Protein AF-A0A817M6Z5-F1 (afdb_monomer_lite)

Radius of gyration: 28.14 Å; chains: 1; bounding box: 50×40×70 Å

Foldseek 3Di:
DDDPDDDPVLLVQLVVVVVVVDDLVVSQVVCVVVVRHDDSVVSVVSVVVVVVVVCCVVVVDPDPPPPVVPLQADPVLLVQLVVLLPDPDRDALVVSCVVSVHDSVSSVVSVVVVLVVVCVVPVDHDDSVVVNVVPPDDPPPPPPVVVPD

Sequence (149 aa):
MPRNKISDNIEGIAKYLLTKTYSYYVIQQELARMNLNVSKSTISRIANKVGKQQQVFLFNSEKSKLHHRRHIATPSAVRRITSYINQENPPTVSLMAARCHISVGTTFRTIRDIIHARCRQKGQYIDFIQLLLKRDDLELGVCTEYYQM

Structure (mmCIF, N/CA/C/O backbone):
data_AF-A0A817M6Z5-F1
#
_entry.id   AF-A0A817M6Z5-F1
#
loop_
_atom_site.group_PDB
_atom_site.id
_atom_site.type_symbol
_atom_site.label_atom_id
_atom_site.label_alt_id
_atom_site.label_comp_id
_atom_site.label_asym_id
_atom_site.label_entity_id
_atom_site.label_seq_id
_atom_site.pdbx_PDB_ins_code
_atom_site.Cartn_x
_atom_site.Cartn_y
_atom_site.Cartn_z
_atom_site.occupancy
_atom_site.B_iso_or_equiv
_atom_site.auth_seq_id
_atom_site.auth_comp_id
_atom_site.auth_asym_id
_atom_site.auth_atom_id
_atom_site.pdbx_PDB_model_num
ATOM 1 N N . MET A 1 1 ? 19.500 -1.277 -3.084 1.00 41.34 1 MET A N 1
ATOM 2 C CA . MET A 1 1 ? 20.517 -0.887 -4.084 1.00 41.34 1 MET A CA 1
ATOM 3 C C . MET A 1 1 ? 20.104 0.425 -4.735 1.00 41.34 1 MET A C 1
ATOM 5 O O . MET A 1 1 ? 18.967 0.497 -5.204 1.00 41.34 1 MET A O 1
ATOM 9 N N . PRO A 1 2 ? 20.949 1.469 -4.701 1.00 45.84 2 PRO A N 1
ATOM 10 C CA . PRO A 1 2 ? 20.646 2.742 -5.347 1.00 45.84 2 PRO A CA 1
ATOM 11 C C . PRO A 1 2 ? 20.523 2.535 -6.863 1.00 45.84 2 PRO A C 1
ATOM 13 O O . PRO A 1 2 ? 21.275 1.774 -7.467 1.00 45.84 2 PRO A O 1
ATOM 16 N N . ARG A 1 3 ? 19.505 3.149 -7.472 1.00 59.38 3 ARG A N 1
ATOM 17 C CA . ARG A 1 3 ? 19.235 3.024 -8.910 1.00 59.38 3 ARG A CA 1
ATOM 18 C C . ARG A 1 3 ? 20.144 3.990 -9.662 1.00 59.38 3 ARG A C 1
ATOM 20 O O . ARG A 1 3 ? 20.022 5.194 -9.461 1.00 59.38 3 ARG A O 1
ATOM 27 N N . ASN A 1 4 ? 20.991 3.479 -10.553 1.00 64.44 4 ASN A N 1
ATOM 28 C CA . ASN A 1 4 ? 21.783 4.328 -11.443 1.00 64.44 4 ASN A CA 1
ATOM 29 C C . ASN A 1 4 ? 20.847 5.195 -12.294 1.00 64.44 4 ASN A C 1
ATOM 31 O O . ASN A 1 4 ? 19.957 4.679 -12.981 1.00 64.44 4 ASN A O 1
ATOM 35 N N . LYS A 1 5 ? 21.031 6.515 -12.198 1.00 73.56 5 LYS A N 1
ATOM 36 C CA . LYS A 1 5 ? 20.281 7.510 -12.964 1.00 73.56 5 LYS A CA 1
ATOM 37 C C . LYS A 1 5 ? 20.617 7.327 -14.448 1.00 73.56 5 LYS A C 1
ATOM 39 O O . LYS A 1 5 ? 21.786 7.277 -14.817 1.00 73.56 5 LYS A O 1
ATOM 44 N N . ILE A 1 6 ? 19.592 7.174 -15.283 1.00 77.50 6 ILE A N 1
ATOM 45 C CA . ILE A 1 6 ? 19.757 7.160 -16.742 1.00 77.50 6 ILE A CA 1
ATOM 46 C C . ILE A 1 6 ? 20.072 8.598 -17.169 1.00 77.50 6 ILE A C 1
ATOM 48 O O . ILE A 1 6 ? 19.453 9.524 -16.650 1.00 77.50 6 ILE A O 1
ATOM 52 N N . SER A 1 7 ? 21.037 8.778 -18.073 1.00 83.56 7 SER A N 1
ATOM 53 C CA . SER A 1 7 ? 21.356 10.097 -18.631 1.00 83.56 7 SER A CA 1
ATOM 54 C C . SER A 1 7 ? 20.146 10.682 -19.363 1.00 83.56 7 SER A C 1
ATOM 56 O O . SER A 1 7 ? 19.492 9.980 -20.140 1.00 83.56 7 SER A O 1
ATOM 58 N N . ASP A 1 8 ? 19.873 11.968 -19.142 1.00 84.06 8 ASP A N 1
ATOM 59 C CA . ASP A 1 8 ? 18.706 12.659 -19.700 1.00 84.06 8 ASP A CA 1
ATOM 60 C C . ASP A 1 8 ? 18.730 12.655 -21.244 1.00 84.06 8 ASP A C 1
ATOM 62 O O . ASP A 1 8 ? 17.686 12.493 -21.878 1.00 84.06 8 ASP A O 1
ATOM 66 N N . ASN A 1 9 ? 19.925 12.686 -21.851 1.00 86.00 9 ASN A N 1
ATOM 67 C CA . ASN A 1 9 ? 20.111 12.588 -23.306 1.00 86.00 9 ASN A CA 1
ATOM 68 C C . ASN A 1 9 ? 19.668 11.225 -23.864 1.00 86.00 9 ASN A C 1
ATOM 70 O O . ASN A 1 9 ? 18.941 11.157 -24.855 1.00 86.00 9 ASN A O 1
ATOM 74 N N . ILE A 1 10 ? 20.064 10.132 -23.202 1.00 86.12 10 ILE A N 1
ATOM 75 C CA . ILE A 1 10 ? 19.676 8.765 -23.587 1.00 86.12 10 ILE A CA 1
ATOM 76 C C . ILE A 1 10 ? 18.163 8.600 -23.456 1.00 86.12 10 ILE A C 1
ATOM 78 O O . ILE A 1 10 ? 17.515 8.017 -24.326 1.00 86.12 10 ILE A O 1
ATOM 82 N N . GLU A 1 11 ? 17.594 9.114 -22.364 1.00 87.81 11 GLU A N 1
ATOM 83 C CA . GLU A 1 11 ? 16.160 9.047 -22.122 1.00 87.81 11 GLU A CA 1
ATOM 84 C C . GLU A 1 11 ? 15.373 9.828 -23.186 1.00 87.81 11 GLU A C 1
ATOM 86 O O . GLU A 1 11 ? 14.377 9.310 -23.687 1.00 87.81 11 GLU A O 1
ATOM 91 N N . GLY A 1 12 ? 15.823 11.026 -23.571 1.00 86.12 12 GLY A N 1
ATOM 92 C CA . GLY A 1 12 ? 15.181 11.848 -24.600 1.00 86.12 12 GLY A CA 1
ATOM 93 C C . GLY A 1 12 ? 15.150 11.178 -25.976 1.00 86.12 12 GLY A C 1
ATOM 94 O O . GLY A 1 12 ? 14.081 11.047 -26.577 1.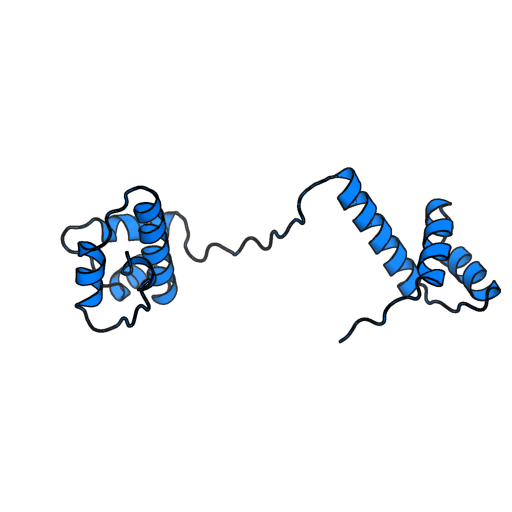00 86.12 12 GLY A O 1
ATOM 95 N N . ILE A 1 13 ? 16.298 10.683 -26.445 1.00 88.19 13 ILE A N 1
ATOM 96 C CA . ILE A 1 13 ? 16.411 10.030 -27.760 1.00 88.19 13 ILE A CA 1
ATOM 97 C C . ILE A 1 13 ? 15.606 8.726 -27.784 1.00 88.19 13 ILE A C 1
ATOM 99 O O . ILE A 1 13 ? 14.819 8.493 -28.701 1.00 88.19 13 ILE A O 1
ATOM 103 N N . ALA A 1 14 ? 15.730 7.894 -26.744 1.00 88.31 14 ALA A N 1
ATOM 104 C CA . ALA A 1 14 ? 14.973 6.650 -26.655 1.00 88.31 14 ALA A CA 1
ATOM 105 C C . ALA A 1 14 ? 13.458 6.905 -26.624 1.00 88.31 14 ALA A C 1
ATOM 107 O O . ALA A 1 14 ? 12.711 6.194 -27.290 1.00 88.31 14 ALA A O 1
ATOM 108 N N . LYS A 1 15 ? 12.990 7.935 -25.904 1.00 89.19 15 LYS A N 1
ATOM 109 C CA . LYS A 1 15 ? 11.574 8.337 -25.902 1.00 89.19 15 LYS A CA 1
ATOM 110 C C . LYS A 1 15 ? 11.081 8.716 -27.292 1.00 89.19 15 LYS A C 1
ATOM 112 O O . LYS A 1 15 ? 10.022 8.246 -27.694 1.00 89.19 15 LYS A O 1
ATOM 117 N N . TYR A 1 16 ? 11.848 9.525 -28.017 1.00 89.50 16 TYR A N 1
ATOM 118 C CA . TYR A 1 16 ? 11.502 9.945 -29.373 1.00 89.50 16 TYR A CA 1
ATOM 119 C C . TYR A 1 16 ? 11.416 8.767 -30.354 1.00 89.50 16 TYR A C 1
ATOM 121 O O . TYR A 1 16 ? 10.534 8.713 -31.206 1.00 89.50 16 TYR A O 1
ATOM 129 N N . LEU A 1 17 ? 12.313 7.789 -30.236 1.00 89.50 17 LEU A N 1
ATOM 130 C CA . LEU A 1 17 ? 12.263 6.607 -31.094 1.00 89.50 17 LEU A CA 1
ATOM 131 C C . LEU A 1 17 ? 11.116 5.657 -30.704 1.00 89.50 17 LEU A C 1
ATOM 133 O O . LEU A 1 17 ? 10.501 5.048 -31.577 1.00 89.50 17 LEU A O 1
ATOM 137 N N . LEU A 1 18 ? 10.778 5.572 -29.415 1.00 86.94 18 LEU A N 1
ATOM 138 C CA . LEU A 1 18 ? 9.627 4.800 -28.936 1.00 86.94 18 LEU A CA 1
ATOM 139 C C . LEU A 1 18 ? 8.290 5.379 -29.421 1.00 86.94 18 LEU A C 1
ATOM 141 O O . LEU A 1 18 ? 7.392 4.608 -29.750 1.00 86.94 18 LEU A O 1
ATOM 145 N N . THR A 1 19 ? 8.142 6.708 -29.507 1.00 83.31 19 THR A N 1
ATOM 146 C CA . THR A 1 19 ? 6.917 7.327 -30.054 1.00 83.31 19 THR A CA 1
ATOM 147 C C . THR A 1 19 ? 6.753 7.075 -31.551 1.00 83.31 19 THR A C 1
ATOM 149 O O . THR A 1 19 ? 5.627 6.977 -32.026 1.00 83.31 19 THR A O 1
ATOM 152 N N . LYS A 1 20 ? 7.858 6.892 -32.282 1.00 86.50 20 LYS A N 1
ATOM 153 C CA . LYS A 1 20 ? 7.875 6.453 -33.687 1.00 86.50 20 LYS A CA 1
ATOM 154 C C . LYS A 1 20 ? 7.718 4.936 -33.875 1.00 86.50 20 LYS A C 1
ATOM 156 O O . LYS A 1 20 ? 8.013 4.440 -34.955 1.00 86.50 20 LYS A O 1
ATOM 161 N N . THR A 1 21 ? 7.322 4.213 -32.824 1.00 85.38 21 THR A N 1
ATOM 162 C CA . THR A 1 21 ? 7.061 2.762 -32.826 1.00 85.38 21 THR A CA 1
ATOM 163 C C . THR A 1 21 ? 8.232 1.878 -33.284 1.00 85.38 21 THR A C 1
ATOM 165 O O . THR A 1 21 ? 8.031 0.725 -33.669 1.00 85.38 21 THR A O 1
ATOM 168 N N . TYR A 1 22 ? 9.478 2.359 -33.175 1.00 88.50 22 TYR A N 1
ATOM 169 C CA . TYR A 1 22 ? 10.662 1.547 -33.471 1.00 88.50 22 TYR A CA 1
ATOM 170 C C . TYR A 1 22 ? 10.835 0.385 -32.485 1.00 88.50 22 TYR A C 1
ATOM 172 O O . TYR A 1 22 ? 10.571 0.495 -31.284 1.00 88.50 22 TYR A O 1
ATOM 180 N N . SER A 1 23 ? 11.353 -0.740 -32.987 1.00 89.94 23 SER A N 1
ATOM 181 C CA . SER A 1 23 ? 11.684 -1.896 -32.152 1.00 89.94 23 SER A CA 1
ATOM 182 C C . SER A 1 23 ? 12.869 -1.603 -31.227 1.00 89.94 23 SER A C 1
ATOM 184 O O . SER A 1 23 ? 13.751 -0.800 -31.537 1.00 89.94 23 SER A O 1
ATOM 186 N N . TYR A 1 24 ? 12.948 -2.311 -30.097 1.00 90.56 24 TYR A N 1
ATOM 187 C CA . TYR A 1 24 ? 14.058 -2.145 -29.148 1.00 90.56 24 TYR A CA 1
ATOM 188 C C . TYR A 1 24 ? 15.434 -2.392 -29.769 1.00 90.56 24 TYR A C 1
ATOM 190 O O . TYR A 1 24 ? 16.407 -1.782 -29.338 1.00 90.56 24 TYR A O 1
ATOM 198 N N . TYR A 1 25 ? 15.510 -3.267 -30.772 1.00 90.62 25 TYR A N 1
ATOM 199 C CA . TYR A 1 25 ? 16.747 -3.539 -31.493 1.00 90.62 25 TYR A CA 1
ATOM 200 C C . TYR A 1 25 ? 17.201 -2.325 -32.310 1.00 90.62 25 TYR A C 1
ATOM 202 O O . TYR A 1 25 ? 18.350 -1.909 -32.201 1.00 90.62 25 TYR A O 1
ATOM 210 N N . VAL A 1 26 ? 16.284 -1.707 -33.059 1.00 90.69 26 VAL A N 1
ATOM 211 C CA . VAL A 1 26 ? 16.580 -0.513 -33.867 1.00 90.69 26 VAL A CA 1
ATOM 212 C C . VAL A 1 26 ? 16.966 0.664 -32.974 1.00 90.69 26 VAL A C 1
ATOM 214 O O . VAL A 1 26 ? 17.956 1.336 -33.234 1.00 90.69 26 VAL A O 1
ATOM 217 N N . ILE A 1 27 ? 16.258 0.862 -31.858 1.00 90.62 27 ILE A N 1
ATOM 218 C CA . ILE A 1 27 ? 16.591 1.903 -30.872 1.00 90.62 27 ILE A CA 1
ATOM 219 C C . ILE A 1 27 ? 18.007 1.707 -30.323 1.00 90.62 27 ILE A C 1
ATOM 221 O O . ILE A 1 27 ? 18.757 2.667 -30.160 1.00 90.62 27 ILE A O 1
ATOM 225 N N . GLN A 1 28 ? 18.383 0.460 -30.040 1.00 91.31 28 GLN A N 1
ATOM 226 C CA . GLN A 1 28 ? 19.715 0.135 -29.550 1.00 91.31 28 GLN A CA 1
ATOM 227 C C . GLN A 1 28 ? 20.798 0.424 -30.599 1.00 91.31 28 GLN A C 1
ATOM 229 O O . GLN A 1 28 ? 21.847 0.952 -30.240 1.00 91.31 28 GLN A O 1
ATOM 234 N N . GLN A 1 29 ? 20.543 0.125 -31.877 1.00 91.31 29 GLN A N 1
ATOM 235 C CA . GLN A 1 29 ? 21.468 0.448 -32.967 1.00 91.31 29 GLN A CA 1
ATOM 236 C C . GLN A 1 29 ? 21.636 1.959 -33.163 1.00 91.31 29 GLN A C 1
ATOM 238 O O . GLN A 1 29 ? 22.762 2.431 -33.299 1.00 91.31 29 GLN A O 1
ATOM 243 N N . GLU A 1 30 ? 20.543 2.722 -33.138 1.00 89.69 30 GLU A N 1
ATOM 244 C CA . GLU A 1 30 ? 20.583 4.183 -33.281 1.00 89.69 30 GLU A CA 1
ATOM 245 C C . GLU A 1 30 ? 21.358 4.848 -32.140 1.00 89.69 30 GLU A C 1
ATOM 247 O O . GLU A 1 30 ? 22.183 5.729 -32.369 1.00 89.69 30 GLU A O 1
ATOM 252 N N . LEU A 1 31 ? 21.172 4.378 -30.906 1.00 89.88 31 LEU A N 1
ATOM 253 C CA . LEU A 1 31 ? 21.938 4.876 -29.765 1.00 89.88 31 LEU A CA 1
ATOM 254 C C . LEU A 1 31 ? 23.419 4.475 -29.853 1.00 89.88 31 LEU A C 1
ATOM 256 O O . LEU A 1 31 ? 24.289 5.300 -29.578 1.00 89.88 31 LEU A O 1
ATOM 260 N N . ALA A 1 32 ? 23.724 3.259 -30.314 1.00 89.81 32 ALA A N 1
ATOM 261 C CA . ALA A 1 32 ? 25.102 2.821 -30.539 1.00 89.81 32 ALA A CA 1
ATOM 262 C C . ALA A 1 32 ? 25.820 3.662 -31.612 1.00 89.81 32 ALA A C 1
ATOM 264 O O . ALA A 1 32 ? 26.982 4.016 -31.420 1.00 89.81 32 ALA A O 1
ATOM 265 N N . ARG A 1 33 ? 25.128 4.065 -32.692 1.00 90.25 33 ARG A N 1
ATOM 266 C CA . ARG A 1 33 ? 25.663 4.985 -33.721 1.00 90.25 33 ARG A CA 1
ATOM 267 C C . ARG A 1 33 ? 26.075 6.344 -33.152 1.00 90.25 33 ARG A C 1
ATOM 269 O O . ARG A 1 33 ? 26.984 6.976 -33.674 1.00 90.25 33 ARG A O 1
ATOM 276 N N . MET A 1 34 ? 25.431 6.775 -32.072 1.00 87.88 34 MET A N 1
ATOM 277 C CA . MET A 1 34 ? 25.723 8.028 -31.370 1.00 87.88 34 MET A CA 1
ATOM 278 C C . MET A 1 34 ? 26.738 7.850 -30.227 1.00 87.88 34 MET A C 1
ATOM 280 O O . MET A 1 34 ? 26.875 8.739 -29.390 1.00 87.88 34 MET A O 1
ATOM 284 N N . ASN A 1 35 ? 27.433 6.707 -30.160 1.00 87.44 35 ASN A N 1
ATOM 285 C CA . ASN A 1 35 ? 28.331 6.317 -29.065 1.00 87.44 35 ASN A CA 1
ATOM 286 C C . ASN A 1 35 ? 27.639 6.189 -27.691 1.00 87.44 35 ASN A C 1
ATOM 288 O O . ASN A 1 35 ? 28.282 6.268 -26.644 1.00 87.44 35 ASN A O 1
ATOM 292 N N . LEU A 1 36 ? 26.323 5.954 -27.672 1.00 85.38 36 LEU A N 1
ATOM 293 C CA . LEU A 1 36 ? 25.523 5.769 -26.461 1.00 85.38 36 LEU A CA 1
ATOM 294 C C . LEU A 1 36 ? 25.139 4.294 -26.308 1.00 85.38 36 LEU A C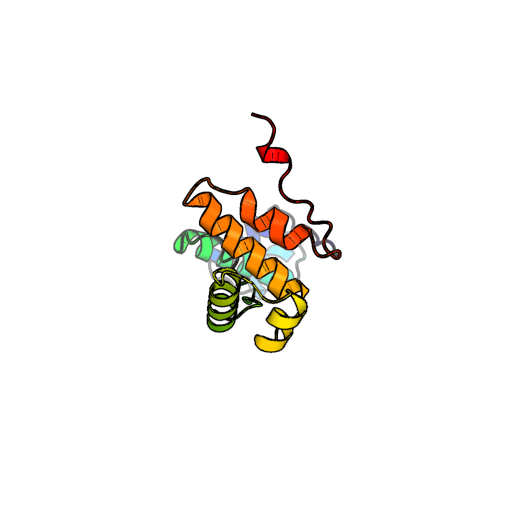 1
ATOM 296 O O . LEU A 1 36 ? 24.044 3.860 -26.663 1.00 85.38 36 LEU A O 1
ATOM 300 N N . ASN A 1 37 ? 26.047 3.500 -25.743 1.00 86.12 37 ASN A N 1
ATOM 301 C CA . ASN A 1 37 ? 25.804 2.076 -25.532 1.00 86.12 37 ASN A CA 1
ATOM 302 C C . ASN A 1 37 ? 24.794 1.839 -24.405 1.00 86.12 37 ASN A C 1
ATOM 304 O O . ASN A 1 37 ? 25.062 2.089 -23.229 1.00 86.12 37 ASN A O 1
ATOM 308 N N . VAL A 1 38 ? 23.630 1.302 -24.765 1.00 87.88 38 VAL A N 1
ATOM 309 C CA . VAL A 1 38 ? 22.570 0.953 -23.819 1.00 87.88 38 VAL A CA 1
ATOM 310 C C . VAL A 1 38 ? 22.123 -0.488 -23.988 1.00 87.88 38 VAL A C 1
ATOM 312 O O . VAL A 1 38 ? 22.040 -1.023 -25.090 1.00 87.88 38 VAL A O 1
ATOM 315 N N . SER A 1 39 ? 21.784 -1.127 -22.874 1.00 89.12 39 SER A N 1
ATOM 316 C CA . SER A 1 39 ? 21.174 -2.450 -22.895 1.00 89.12 39 SER A CA 1
ATOM 317 C C . SER A 1 39 ? 19.684 -2.377 -23.244 1.00 89.12 39 SER A C 1
ATOM 319 O O . SER A 1 39 ? 18.980 -1.424 -22.892 1.00 89.12 39 SER A O 1
ATOM 321 N N . LYS A 1 40 ? 19.156 -3.460 -23.825 1.00 87.38 40 LYS A N 1
ATOM 322 C CA . LYS A 1 40 ? 17.712 -3.657 -24.043 1.00 87.38 40 LYS A CA 1
ATOM 323 C C . LYS A 1 40 ? 16.886 -3.444 -22.765 1.00 87.38 40 LYS A C 1
ATOM 325 O O . LYS A 1 40 ? 15.790 -2.893 -22.819 1.00 87.38 40 LYS A O 1
ATOM 330 N N . SER A 1 41 ? 17.413 -3.831 -21.598 1.00 87.50 41 SER A N 1
ATOM 331 C CA . SER A 1 41 ? 16.741 -3.633 -20.305 1.00 87.50 41 SER A CA 1
ATOM 332 C C . SER A 1 41 ? 16.638 -2.159 -19.901 1.00 87.50 41 SER A C 1
ATOM 334 O O . SER A 1 41 ? 15.705 -1.775 -19.198 1.00 87.50 41 SER A O 1
ATOM 336 N N . THR A 1 42 ? 17.563 -1.307 -20.344 1.00 88.06 42 THR A N 1
ATOM 337 C CA . THR A 1 42 ? 17.480 0.151 -20.165 1.00 88.06 42 THR A CA 1
ATOM 338 C C . THR A 1 42 ? 16.394 0.748 -21.056 1.00 88.06 42 THR A C 1
ATOM 340 O O . THR A 1 42 ? 15.555 1.493 -20.557 1.00 88.06 42 THR A O 1
ATOM 343 N N . ILE A 1 43 ? 16.327 0.342 -22.326 1.00 88.44 43 ILE A N 1
ATOM 344 C CA . ILE A 1 43 ? 15.275 0.776 -23.262 1.00 88.44 43 ILE A CA 1
ATOM 345 C C . ILE A 1 43 ? 13.890 0.341 -22.761 1.00 88.44 43 ILE A C 1
ATOM 347 O O . ILE A 1 43 ? 12.976 1.157 -22.682 1.00 88.44 43 ILE A O 1
ATOM 351 N N . SER A 1 44 ? 13.747 -0.912 -22.317 1.00 88.19 44 SER A N 1
ATOM 352 C CA . SER A 1 44 ? 12.500 -1.419 -21.727 1.00 88.19 44 SER A CA 1
ATOM 353 C C . SER A 1 44 ? 12.083 -0.631 -20.480 1.00 88.19 44 SER A C 1
ATOM 355 O O . SER A 1 44 ? 10.905 -0.326 -20.296 1.00 88.19 44 SER A O 1
ATOM 357 N N . ARG A 1 45 ? 13.039 -0.233 -19.630 1.00 88.06 45 ARG A N 1
ATOM 358 C CA . ARG A 1 45 ? 12.756 0.638 -18.479 1.00 88.06 45 ARG A CA 1
ATOM 359 C C . ARG A 1 45 ? 12.244 2.011 -18.906 1.00 88.06 45 ARG A C 1
ATOM 361 O O . ARG A 1 45 ? 11.305 2.505 -18.285 1.00 88.06 45 ARG A O 1
ATOM 368 N N . ILE A 1 46 ? 12.826 2.605 -19.945 1.00 87.69 46 ILE A N 1
ATOM 369 C CA . ILE A 1 46 ? 12.375 3.890 -20.494 1.00 87.69 46 ILE A CA 1
ATOM 370 C C . ILE A 1 46 ? 10.962 3.745 -21.073 1.00 87.69 46 ILE A C 1
ATOM 372 O O . ILE A 1 46 ? 10.092 4.536 -20.719 1.00 87.69 46 ILE A O 1
ATOM 376 N N . ALA A 1 47 ? 10.689 2.694 -21.848 1.00 85.88 47 ALA A N 1
ATOM 377 C CA . ALA A 1 47 ? 9.354 2.407 -22.381 1.00 85.88 47 ALA A CA 1
ATOM 378 C C . ALA A 1 47 ? 8.306 2.245 -21.267 1.00 85.88 47 ALA A C 1
ATOM 380 O O . ALA A 1 47 ? 7.255 2.880 -21.300 1.00 85.88 47 ALA A O 1
ATOM 381 N N . ASN A 1 48 ? 8.629 1.491 -20.213 1.00 85.75 48 ASN A N 1
ATOM 382 C CA . ASN A 1 48 ? 7.761 1.344 -19.044 1.00 85.75 48 ASN A CA 1
ATOM 383 C C . ASN A 1 48 ? 7.541 2.671 -18.302 1.00 85.75 48 ASN A C 1
ATOM 385 O O . ASN A 1 48 ? 6.458 2.909 -17.770 1.00 85.75 48 ASN A O 1
ATOM 389 N N . LYS A 1 49 ? 8.558 3.540 -18.239 1.00 85.31 49 LYS A N 1
ATOM 390 C CA . LYS A 1 49 ? 8.441 4.881 -17.648 1.00 85.31 49 LYS A CA 1
ATOM 391 C C . LYS A 1 49 ? 7.491 5.754 -18.471 1.00 85.31 49 LYS A C 1
ATOM 393 O O . LYS A 1 49 ? 6.629 6.392 -17.877 1.00 85.31 49 LYS A O 1
ATOM 398 N N . VAL A 1 50 ? 7.601 5.729 -19.801 1.00 82.00 50 VAL A N 1
ATOM 399 C CA . VAL A 1 50 ? 6.699 6.443 -20.722 1.00 82.00 50 VAL A CA 1
ATOM 400 C C . VAL A 1 50 ? 5.268 5.934 -20.594 1.00 82.00 50 VAL A C 1
ATOM 402 O O . VAL A 1 50 ? 4.368 6.736 -20.376 1.00 82.00 50 VAL A O 1
ATOM 405 N N . GLY A 1 51 ? 5.059 4.615 -20.633 1.00 78.69 51 GLY A N 1
ATOM 406 C CA . GLY A 1 51 ? 3.729 4.018 -20.484 1.00 78.69 51 GLY A CA 1
ATOM 407 C C . GLY A 1 51 ? 3.077 4.372 -19.145 1.00 78.69 51 GLY A C 1
ATOM 408 O O . GLY A 1 51 ? 1.912 4.752 -19.105 1.00 78.69 51 GLY A O 1
ATOM 409 N N . LYS A 1 52 ? 3.843 4.357 -18.046 1.00 76.12 52 LYS A N 1
ATOM 410 C CA . LYS A 1 52 ? 3.353 4.807 -16.732 1.00 76.12 52 LYS A CA 1
ATOM 411 C C . LYS A 1 52 ? 3.019 6.297 -16.705 1.00 76.12 52 LYS A C 1
ATOM 413 O O . LYS A 1 52 ? 2.027 6.671 -16.097 1.00 76.12 52 LYS A O 1
ATOM 418 N N . GLN A 1 53 ? 3.827 7.148 -17.338 1.00 72.00 53 GLN A N 1
AT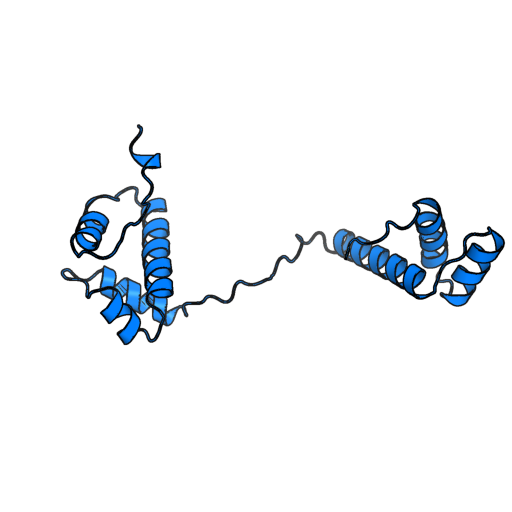OM 419 C CA . GLN A 1 53 ? 3.555 8.587 -17.428 1.00 72.00 53 GLN A CA 1
ATOM 420 C C . GLN A 1 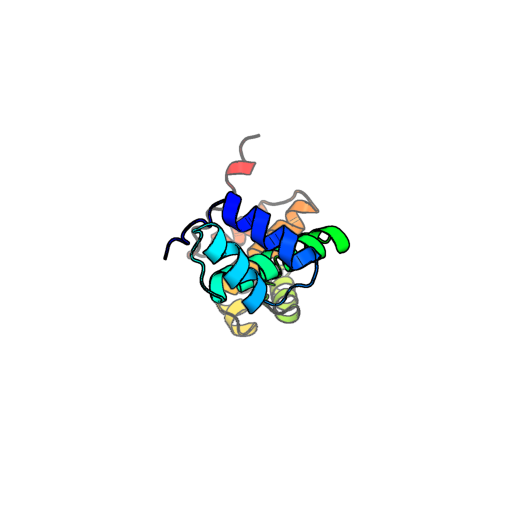53 ? 2.293 8.872 -18.248 1.00 72.00 53 GLN A C 1
ATOM 422 O O . GLN A 1 53 ? 1.469 9.672 -17.820 1.00 72.00 53 GLN A O 1
ATOM 427 N N . GLN A 1 54 ? 2.111 8.179 -19.374 1.00 68.69 54 GLN A N 1
ATOM 428 C CA . GLN A 1 54 ? 0.909 8.281 -20.201 1.00 68.69 54 GLN A CA 1
ATOM 429 C C . GLN A 1 54 ? -0.328 7.773 -19.465 1.00 68.69 54 GLN A C 1
ATOM 431 O O . GLN A 1 54 ? -1.350 8.440 -19.496 1.00 68.69 54 GLN A O 1
ATOM 436 N N . GLN A 1 55 ? -0.240 6.655 -18.741 1.00 62.16 55 GLN A N 1
ATOM 437 C CA . GLN A 1 55 ? -1.338 6.191 -17.889 1.00 62.16 55 GLN A CA 1
ATOM 438 C C . GLN A 1 55 ? -1.679 7.215 -16.799 1.00 62.16 55 GLN A C 1
ATOM 440 O O . GLN A 1 55 ? -2.843 7.535 -16.611 1.00 62.16 55 GLN A O 1
ATOM 445 N N . VAL A 1 56 ? -0.688 7.782 -16.109 1.00 60.25 56 VAL A N 1
ATOM 446 C CA . VAL A 1 56 ? -0.937 8.818 -15.090 1.00 60.25 56 VAL A CA 1
ATOM 447 C C . VAL A 1 56 ? -1.596 10.060 -15.698 1.00 60.25 56 VAL A C 1
ATOM 449 O O . VAL A 1 56 ? -2.518 10.601 -15.098 1.00 60.25 56 VAL A O 1
ATOM 452 N N . PHE A 1 57 ? -1.156 10.486 -16.884 1.00 61.81 57 PHE A N 1
ATOM 453 C CA . PHE A 1 57 ? -1.728 11.627 -17.599 1.00 61.81 57 PHE A CA 1
ATOM 454 C C . PHE A 1 57 ? -3.158 11.358 -18.092 1.00 61.81 57 PHE A C 1
ATOM 456 O O . PHE A 1 57 ? -4.040 12.183 -17.890 1.00 61.81 57 PHE A O 1
ATOM 463 N N . LEU A 1 58 ? -3.396 10.198 -18.710 1.00 58.03 58 LEU A N 1
ATOM 464 C CA . LEU A 1 58 ? -4.696 9.827 -19.278 1.00 58.03 58 LEU A CA 1
ATOM 465 C C . LEU A 1 58 ? -5.738 9.529 -18.205 1.00 58.03 58 LEU A C 1
ATOM 467 O O . LEU A 1 58 ? -6.909 9.841 -18.391 1.00 58.03 58 LEU A O 1
ATOM 471 N N . PHE A 1 59 ? -5.328 8.919 -17.093 1.00 57.69 59 PHE A N 1
ATOM 472 C CA . PHE A 1 59 ? -6.265 8.523 -16.051 1.00 57.69 59 PHE A CA 1
ATOM 473 C C . PHE A 1 59 ? -6.430 9.566 -14.952 1.00 57.69 59 PHE A C 1
ATOM 475 O O . PHE A 1 59 ? -7.362 9.406 -14.173 1.00 57.69 59 PHE A O 1
ATOM 482 N N . ASN A 1 60 ? -5.581 10.608 -14.867 1.00 53.38 60 ASN A N 1
ATOM 483 C CA . ASN A 1 60 ? -5.611 11.669 -13.837 1.00 53.38 60 ASN A CA 1
ATOM 484 C C . ASN A 1 60 ? -5.942 11.159 -12.419 1.00 53.38 60 ASN A C 1
ATOM 486 O O . ASN A 1 60 ? -6.459 11.874 -11.563 1.00 53.38 60 ASN A O 1
ATOM 490 N N . SER A 1 61 ? -5.659 9.887 -12.167 1.00 48.97 61 SER A N 1
ATOM 491 C CA . SER A 1 61 ? -6.141 9.175 -11.007 1.00 48.97 61 SER A CA 1
ATOM 492 C C . SER A 1 61 ? -4.962 9.137 -10.077 1.00 48.97 61 SER 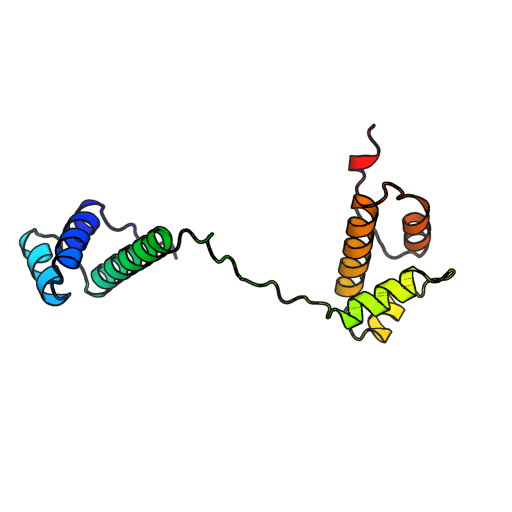A C 1
ATOM 494 O O . SER A 1 61 ? -3.950 8.490 -10.373 1.00 48.97 61 SER A O 1
ATOM 496 N N . GLU A 1 62 ? -5.084 9.921 -9.011 1.00 52.09 62 GLU A N 1
ATOM 497 C CA . GLU A 1 62 ? -4.338 9.815 -7.769 1.00 52.09 62 GLU A CA 1
ATOM 498 C C . GLU A 1 62 ? -3.547 8.516 -7.709 1.00 52.09 62 GLU A C 1
ATOM 500 O O . GLU A 1 62 ? -4.134 7.434 -7.783 1.00 52.09 62 GLU A O 1
ATOM 505 N N . LYS A 1 63 ? -2.212 8.634 -7.612 1.00 50.16 63 LYS A N 1
ATOM 506 C CA . LYS A 1 63 ? -1.288 7.535 -7.300 1.00 50.16 63 LYS A CA 1
ATOM 507 C C . LYS A 1 63 ? -2.063 6.480 -6.527 1.00 50.16 63 LYS A C 1
ATOM 509 O O . LYS A 1 63 ? -2.398 6.746 -5.374 1.00 50.16 63 LYS A O 1
ATOM 514 N N . SER A 1 64 ? -2.360 5.333 -7.136 1.00 49.34 64 SER A N 1
ATOM 515 C CA . SER A 1 64 ? -3.048 4.251 -6.445 1.00 49.34 64 SER A CA 1
ATOM 516 C C . SER A 1 64 ? -2.082 3.698 -5.398 1.00 49.34 64 SER A C 1
ATOM 518 O O . SER A 1 64 ? -1.458 2.651 -5.563 1.00 49.34 64 SER A O 1
ATOM 520 N N . LYS A 1 65 ? -1.918 4.430 -4.294 1.00 53.69 65 LYS A N 1
ATOM 521 C CA . LYS A 1 65 ? -1.368 3.970 -3.031 1.00 53.69 65 LYS A CA 1
ATOM 522 C C . LYS A 1 65 ? -2.424 3.067 -2.404 1.00 53.69 65 LYS A C 1
ATOM 524 O O . LYS A 1 65 ? -2.854 3.279 -1.281 1.00 53.69 65 LYS A O 1
ATOM 529 N N . LEU A 1 66 ? -2.847 2.040 -3.127 1.00 55.53 66 LEU A N 1
ATOM 530 C CA . LEU A 1 66 ? -3.672 0.981 -2.582 1.00 55.53 66 LEU A CA 1
ATOM 531 C C . LEU A 1 66 ? -2.751 -0.162 -2.163 1.00 55.53 66 LEU A C 1
ATOM 533 O O . LEU A 1 66 ? -2.946 -1.317 -2.514 1.00 55.53 66 LEU A O 1
ATOM 537 N N . HIS A 1 67 ? -1.789 0.154 -1.293 1.00 48.78 67 HIS A N 1
ATOM 538 C CA . HIS A 1 67 ? -1.640 -0.728 -0.147 1.00 48.78 67 HIS A CA 1
ATOM 539 C C . HIS A 1 67 ? -2.875 -0.469 0.706 1.00 48.78 67 HIS A C 1
ATOM 541 O O . HIS A 1 67 ? -2.851 0.363 1.611 1.00 48.78 67 HIS A O 1
ATOM 547 N N . HIS A 1 68 ? -3.981 -1.142 0.379 1.00 49.16 68 HIS A N 1
ATOM 548 C CA . HIS A 1 68 ? -5.061 -1.286 1.335 1.00 49.16 68 HIS A CA 1
ATOM 549 C C . HIS A 1 68 ? -4.407 -1.935 2.554 1.00 49.16 68 HIS A C 1
ATOM 551 O O . HIS A 1 68 ? -4.020 -3.107 2.503 1.00 49.16 68 HIS A O 1
ATOM 557 N N . ARG A 1 69 ? -4.147 -1.150 3.609 1.00 53.28 69 ARG A N 1
ATOM 558 C CA . ARG A 1 69 ? -3.732 -1.716 4.890 1.00 53.28 69 ARG A CA 1
ATOM 559 C C . ARG A 1 69 ? -4.820 -2.723 5.212 1.00 53.28 69 ARG A C 1
ATOM 561 O O . ARG A 1 69 ? -5.961 -2.313 5.405 1.00 53.28 69 ARG A O 1
ATOM 568 N N . ARG A 1 70 ? -4.492 -4.022 5.190 1.00 53.19 70 ARG A N 1
ATOM 569 C CA . ARG A 1 70 ? -5.440 -5.055 5.607 1.00 53.19 70 ARG A CA 1
ATOM 570 C C . ARG A 1 70 ? -5.979 -4.608 6.953 1.00 53.19 70 ARG A C 1
ATOM 572 O O . ARG A 1 70 ? -5.200 -4.410 7.886 1.00 53.19 70 ARG A O 1
ATOM 579 N N . HIS A 1 71 ? -7.284 -4.378 7.012 1.00 55.78 71 HIS A N 1
ATOM 580 C CA . HIS A 1 71 ? -7.938 -4.041 8.257 1.00 55.78 71 HIS A CA 1
ATOM 581 C C . HIS A 1 71 ? -7.692 -5.216 9.207 1.00 55.78 71 HIS A C 1
ATOM 583 O O . HIS A 1 71 ? -8.171 -6.321 8.970 1.00 55.78 71 HIS A O 1
ATOM 589 N N . ILE A 1 72 ? -6.850 -5.002 10.223 1.00 62.72 72 ILE A N 1
ATOM 590 C CA . ILE A 1 72 ? -6.422 -6.066 11.146 1.00 62.72 72 ILE A CA 1
ATOM 591 C C . ILE A 1 72 ? -7.625 -6.544 11.977 1.00 62.72 72 ILE A C 1
ATOM 593 O O . ILE A 1 72 ? -7.688 -7.701 12.377 1.00 62.72 72 ILE A O 1
ATOM 597 N N . ALA A 1 73 ? -8.617 -5.670 12.175 1.00 67.12 73 ALA A N 1
ATOM 598 C CA . ALA A 1 73 ? -9.913 -6.008 12.743 1.00 67.12 73 ALA A CA 1
ATOM 599 C C . ALA A 1 73 ? -10.989 -6.013 11.651 1.00 67.12 73 ALA A C 1
ATOM 601 O O . ALA A 1 73 ? -11.169 -5.023 10.932 1.00 67.12 73 ALA A O 1
ATOM 602 N N . THR A 1 74 ? -11.732 -7.115 11.562 1.00 77.31 74 THR A N 1
ATOM 603 C CA . THR A 1 74 ? -12.936 -7.209 10.734 1.00 77.31 74 THR A CA 1
ATOM 604 C C . THR A 1 74 ? -14.029 -6.274 11.271 1.00 77.31 74 THR A C 1
ATOM 606 O O . THR A 1 74 ? -14.095 -6.035 12.481 1.00 77.31 74 THR A O 1
ATOM 609 N N . PRO A 1 75 ? -14.948 -5.773 10.424 1.00 81.44 75 PRO A N 1
ATOM 610 C CA . PRO A 1 75 ? -16.056 -4.925 10.876 1.00 81.44 75 PRO A CA 1
ATOM 611 C C . PRO A 1 75 ? -16.905 -5.561 11.987 1.00 81.44 75 PRO A C 1
ATOM 613 O O . PRO A 1 75 ? -17.415 -4.863 12.862 1.00 81.44 75 PRO A O 1
ATOM 616 N N . SER A 1 76 ? -17.029 -6.892 11.992 1.00 83.50 76 SER A N 1
ATOM 617 C CA . SER A 1 76 ? -17.714 -7.638 13.051 1.00 83.50 76 SER A CA 1
ATOM 618 C C . SER A 1 76 ? -16.972 -7.582 14.390 1.00 83.50 76 SER A C 1
ATOM 620 O O . SER A 1 76 ? -17.607 -7.396 15.427 1.00 83.50 76 SER A O 1
ATOM 622 N N . ALA A 1 77 ? -15.639 -7.682 14.392 1.00 82.44 77 ALA A N 1
ATOM 623 C CA . ALA A 1 77 ? -14.832 -7.500 15.596 1.00 82.44 77 ALA A CA 1
ATOM 624 C C . ALA A 1 77 ? -14.954 -6.070 16.137 1.00 82.44 77 ALA A C 1
ATOM 626 O O . ALA A 1 77 ? -15.194 -5.898 17.329 1.00 82.44 77 ALA A O 1
ATOM 627 N N . VAL A 1 78 ? -14.898 -5.060 15.260 1.00 84.06 78 VAL A N 1
ATOM 628 C CA . VAL A 1 78 ? -15.089 -3.651 15.642 1.00 84.06 78 VAL A CA 1
ATOM 629 C C . VAL A 1 78 ? -16.448 -3.452 16.315 1.00 84.06 78 VAL A C 1
ATOM 631 O O . VAL A 1 78 ? -16.501 -2.908 17.409 1.00 84.06 78 VAL A O 1
ATOM 634 N N . ARG A 1 79 ? -17.543 -3.956 15.727 1.00 85.19 79 ARG A N 1
ATOM 635 C CA . ARG A 1 79 ? -18.891 -3.846 16.319 1.00 85.19 79 ARG A CA 1
ATOM 636 C C . ARG A 1 79 ? -18.987 -4.483 17.707 1.00 85.19 79 ARG A C 1
ATOM 638 O O . ARG A 1 79 ? -19.570 -3.875 18.599 1.00 85.19 79 ARG A O 1
ATOM 645 N N . ARG A 1 80 ? -18.392 -5.666 17.903 1.00 85.94 80 ARG A N 1
ATOM 646 C CA . ARG A 1 80 ? -18.369 -6.347 19.212 1.00 85.94 80 ARG A CA 1
ATOM 647 C C . ARG A 1 80 ? -17.580 -5.557 20.256 1.00 85.94 80 ARG A C 1
ATOM 649 O O . ARG A 1 80 ? -18.035 -5.399 21.385 1.00 85.94 80 ARG A O 1
ATOM 656 N N . ILE A 1 81 ? -16.428 -5.010 19.874 1.00 83.88 81 ILE A N 1
ATOM 657 C CA . ILE A 1 81 ? -15.633 -4.138 20.748 1.00 83.88 81 ILE A CA 1
ATOM 658 C C . ILE A 1 81 ? -16.442 -2.891 21.115 1.00 83.88 81 ILE A C 1
ATOM 660 O O . ILE A 1 81 ? -16.534 -2.557 22.291 1.00 83.88 81 ILE A O 1
ATOM 664 N N . THR A 1 82 ? -17.111 -2.259 20.147 1.00 84.31 82 THR A N 1
ATOM 665 C CA . THR A 1 82 ? -17.992 -1.111 20.392 1.00 84.31 82 THR A CA 1
ATOM 666 C C . THR A 1 82 ? -19.131 -1.444 21.357 1.00 84.31 82 THR A C 1
ATOM 668 O O . THR A 1 82 ? -19.435 -0.630 22.226 1.00 84.31 82 THR A O 1
ATOM 671 N N . SER A 1 83 ? -19.749 -2.627 21.249 1.00 84.50 83 SER A N 1
ATOM 672 C CA . SER A 1 83 ? -20.792 -3.035 22.198 1.00 84.50 83 SER A CA 1
ATOM 673 C C . SER A 1 83 ? -20.248 -3.235 23.609 1.00 84.50 83 SER A C 1
ATOM 675 O O . SER A 1 83 ? -20.909 -2.827 24.553 1.00 84.50 83 SER A O 1
ATOM 677 N N . TYR A 1 84 ? -19.042 -3.792 23.762 1.00 81.31 84 TYR A N 1
ATOM 678 C CA . TYR A 1 84 ? -18.409 -3.958 25.075 1.00 81.31 84 TYR A CA 1
ATOM 679 C C . TYR A 1 84 ? -18.019 -2.618 25.710 1.00 81.31 84 TYR A C 1
ATOM 681 O O . TYR A 1 84 ? -18.191 -2.450 26.909 1.00 81.31 84 TYR A O 1
ATOM 689 N N . ILE A 1 85 ? -17.543 -1.656 24.912 1.00 78.06 85 ILE A N 1
ATOM 690 C CA . ILE A 1 85 ? -17.227 -0.288 25.365 1.00 78.06 85 ILE A CA 1
ATOM 691 C C . ILE A 1 85 ? -18.475 0.432 25.895 1.00 78.06 85 ILE A C 1
ATOM 693 O O . ILE A 1 85 ? -18.377 1.229 26.816 1.00 78.06 85 ILE A O 1
ATOM 697 N N . ASN A 1 86 ? -19.642 0.183 25.302 1.00 76.38 86 ASN A N 1
ATOM 698 C CA . ASN A 1 86 ? -20.885 0.866 25.666 1.00 76.38 86 ASN A CA 1
ATOM 699 C C . ASN A 1 86 ? -21.609 0.243 26.877 1.00 76.38 86 ASN A C 1
ATOM 701 O O . ASN A 1 86 ? -22.689 0.709 27.228 1.00 76.38 86 ASN A O 1
ATOM 705 N N . GLN A 1 87 ? -21.074 -0.823 27.476 1.00 76.38 87 GLN A N 1
ATOM 706 C CA . GLN A 1 87 ? -21.632 -1.413 28.696 1.00 76.38 87 GLN A CA 1
ATOM 707 C C . GLN A 1 87 ? -21.255 -0.557 29.912 1.00 76.38 87 GLN A C 1
ATOM 709 O O . GLN A 1 87 ? -20.154 -0.017 29.951 1.00 76.38 87 GLN A O 1
ATOM 714 N N . GLU A 1 88 ? -22.132 -0.479 30.922 1.00 62.66 88 GLU A N 1
ATOM 715 C CA . GLU A 1 88 ? -21.854 0.252 32.176 1.00 62.66 88 GLU A CA 1
ATOM 716 C C . GLU A 1 88 ? -20.575 -0.240 32.871 1.00 62.66 88 GLU A C 1
ATOM 718 O O . GLU A 1 88 ? -19.840 0.549 33.453 1.00 62.66 88 GLU A O 1
ATOM 723 N N . ASN A 1 89 ? -20.278 -1.539 32.752 1.00 73.12 89 ASN A N 1
ATOM 724 C CA . ASN A 1 89 ? -19.060 -2.165 33.259 1.00 73.12 89 ASN A CA 1
ATOM 725 C C . ASN A 1 89 ? -18.333 -2.903 32.124 1.00 73.12 89 ASN A C 1
ATOM 727 O O . ASN A 1 89 ? -18.590 -4.094 31.905 1.00 73.12 89 ASN A O 1
ATOM 731 N N . PRO A 1 90 ? -17.444 -2.228 31.373 1.00 74.31 90 PRO A N 1
ATOM 732 C CA . PRO A 1 90 ? -16.763 -2.850 30.250 1.00 74.31 90 PRO A CA 1
ATOM 733 C C . PRO A 1 90 ? -15.798 -3.955 30.728 1.00 74.31 90 PRO A C 1
ATOM 735 O O . PRO A 1 90 ? -15.085 -3.783 31.722 1.00 74.31 90 PRO A O 1
ATOM 738 N N . PRO A 1 91 ? -15.731 -5.102 30.025 1.00 75.75 91 PRO A N 1
ATOM 739 C CA . PRO A 1 91 ? -14.732 -6.131 30.299 1.00 75.75 91 PRO A CA 1
ATOM 740 C C . PRO A 1 91 ? -13.307 -5.609 30.058 1.00 75.75 91 PRO A C 1
ATOM 742 O O . PRO A 1 91 ? -13.091 -4.684 29.277 1.00 75.75 91 PRO A O 1
ATOM 745 N N . THR A 1 92 ? -12.309 -6.235 30.691 1.00 80.94 92 THR A N 1
ATOM 746 C CA . THR A 1 92 ? -10.898 -5.874 30.474 1.00 80.94 92 THR A CA 1
ATOM 747 C C . THR A 1 92 ? -10.490 -6.082 29.016 1.00 80.94 92 THR A C 1
ATOM 749 O O . THR A 1 92 ? -11.023 -6.949 28.317 1.00 80.94 92 THR A O 1
ATOM 752 N N . VAL A 1 93 ? -9.495 -5.326 28.545 1.00 78.69 93 VAL A N 1
ATOM 753 C CA . VAL A 1 93 ? -9.071 -5.381 27.135 1.00 78.69 93 VAL A CA 1
ATOM 754 C C . VAL A 1 93 ? -8.553 -6.766 26.743 1.00 78.69 93 VAL A C 1
ATOM 756 O O . VAL A 1 93 ? -8.830 -7.229 25.638 1.00 78.69 93 VAL A O 1
ATOM 759 N N . SER A 1 94 ? -7.887 -7.470 27.661 1.00 77.69 94 SER A N 1
ATOM 760 C CA . SER A 1 94 ? -7.474 -8.865 27.461 1.00 77.69 94 SER A CA 1
ATOM 761 C C . SER A 1 94 ? -8.675 -9.795 27.229 1.00 77.69 94 SER A C 1
ATOM 763 O O . SER A 1 94 ? -8.688 -10.593 26.290 1.00 77.69 94 SER A O 1
ATOM 765 N N . LEU A 1 95 ? -9.751 -9.624 28.005 1.00 78.44 95 LEU A N 1
ATOM 766 C CA . LEU A 1 95 ? -10.972 -10.413 27.857 1.00 78.44 95 LEU A CA 1
ATOM 767 C C . LEU A 1 95 ? -11.731 -10.065 26.565 1.00 78.44 95 LEU A C 1
ATOM 769 O O . LEU A 1 95 ? -12.248 -10.956 25.889 1.00 78.44 95 LEU A O 1
ATOM 773 N N . MET A 1 96 ? -11.767 -8.787 26.179 1.00 83.00 96 MET A N 1
ATOM 774 C CA . MET A 1 96 ? -12.328 -8.348 24.894 1.00 83.00 96 MET A CA 1
ATOM 775 C C . MET A 1 96 ? -11.561 -8.948 23.711 1.00 83.00 96 MET A C 1
ATOM 777 O O . MET A 1 96 ? -12.182 -9.414 22.754 1.00 83.00 96 MET A O 1
ATOM 781 N N . ALA A 1 97 ? -10.228 -8.963 23.792 1.00 81.94 97 ALA A N 1
ATOM 782 C CA . ALA A 1 97 ? -9.341 -9.529 22.783 1.00 81.94 97 ALA A CA 1
ATOM 783 C C . ALA A 1 97 ? -9.589 -11.035 22.604 1.00 81.94 97 ALA A C 1
ATOM 785 O O . ALA A 1 97 ? -9.802 -11.494 21.478 1.00 81.94 97 ALA A O 1
ATOM 786 N N . ALA A 1 98 ? -9.680 -11.775 23.716 1.00 84.94 98 ALA A N 1
ATOM 787 C CA . ALA A 1 98 ? -10.007 -13.199 23.722 1.00 84.94 98 ALA A CA 1
ATOM 788 C C . ALA A 1 98 ? -11.384 -13.478 23.093 1.00 84.94 98 ALA A C 1
ATOM 790 O O . ALA A 1 98 ? -11.493 -14.301 22.186 1.00 84.94 98 ALA A O 1
ATOM 791 N N . ARG A 1 99 ? -12.429 -12.738 23.497 1.00 85.62 99 ARG A N 1
ATOM 792 C CA . ARG A 1 99 ? -13.800 -12.899 22.967 1.00 85.62 99 ARG A CA 1
ATOM 793 C C . ARG A 1 99 ? -13.943 -12.505 21.496 1.00 85.62 99 ARG A C 1
ATOM 795 O O . ARG A 1 99 ? -14.850 -12.977 20.814 1.00 85.62 99 ARG A O 1
ATOM 802 N N . CYS A 1 100 ? -13.091 -11.609 21.005 1.00 84.69 100 CYS A N 1
ATOM 803 C CA . CYS A 1 100 ? -13.103 -11.168 19.611 1.00 84.69 100 CYS A CA 1
ATOM 804 C C . CYS A 1 100 ? -12.107 -11.931 18.725 1.00 84.69 100 CYS A C 1
ATOM 806 O O . CYS A 1 100 ? -12.080 -11.657 17.524 1.00 84.69 100 CYS A O 1
ATOM 808 N N . HIS A 1 101 ? -11.339 -12.873 19.288 1.00 86.50 101 HIS A N 1
ATOM 809 C CA . HIS A 1 101 ? -10.271 -13.631 18.624 1.00 86.50 101 HIS A CA 1
ATOM 810 C C . HIS A 1 101 ? -9.260 -12.738 17.886 1.00 86.50 101 HIS A C 1
ATOM 812 O O . HIS A 1 101 ? -8.868 -13.009 16.752 1.00 86.50 101 HIS A O 1
ATOM 818 N N . ILE A 1 102 ? -8.849 -11.644 18.527 1.00 85.12 102 ILE A N 1
ATOM 819 C CA . ILE A 1 102 ? -7.865 -10.690 17.999 1.00 85.12 102 ILE A CA 1
ATOM 820 C C . ILE A 1 102 ? -6.782 -10.424 19.040 1.00 85.12 102 ILE A C 1
ATOM 822 O O . ILE A 1 102 ? -6.990 -10.619 20.234 1.00 85.12 102 ILE A O 1
ATOM 826 N N . SER A 1 103 ? -5.614 -9.948 18.605 1.00 84.25 103 SER A N 1
ATOM 827 C CA . SER A 1 103 ? -4.547 -9.603 19.545 1.00 84.25 103 SER A CA 1
ATOM 828 C C . SER A 1 103 ? -4.928 -8.410 20.425 1.00 84.25 103 SER A C 1
ATOM 830 O O . SER A 1 103 ? -5.626 -7.485 19.993 1.00 84.25 103 SER A O 1
ATOM 832 N N . VAL A 1 104 ? -4.410 -8.392 21.654 1.00 82.56 104 VAL A N 1
ATOM 833 C CA . VAL A 1 104 ? -4.613 -7.298 22.619 1.00 82.56 104 VAL A CA 1
ATOM 834 C C . VAL A 1 104 ? -4.220 -5.946 22.008 1.00 82.56 104 VAL A C 1
ATOM 836 O O . VAL A 1 104 ? -5.009 -5.006 22.025 1.00 82.56 104 VAL A O 1
ATOM 839 N N . GLY A 1 105 ? -3.072 -5.869 21.323 1.00 78.75 105 GLY A N 1
ATOM 840 C CA . GLY A 1 105 ? -2.641 -4.649 20.626 1.00 78.75 105 GLY A CA 1
ATOM 841 C C . GLY A 1 105 ? -3.572 -4.196 19.489 1.00 78.75 105 GLY A C 1
ATOM 842 O O . GLY A 1 105 ? -3.697 -3.001 19.224 1.00 78.75 105 GLY A O 1
ATOM 843 N N . THR A 1 106 ? -4.260 -5.121 18.815 1.00 81.31 106 THR A N 1
ATOM 844 C CA . THR A 1 106 ? -5.286 -4.778 17.810 1.00 81.31 106 THR A CA 1
ATOM 845 C C . THR A 1 106 ? -6.559 -4.270 18.475 1.00 81.31 106 THR A C 1
ATOM 847 O O . THR A 1 106 ? -7.163 -3.315 17.987 1.00 81.31 106 THR A O 1
ATOM 850 N N . THR A 1 107 ? -6.931 -4.857 19.612 1.00 82.62 107 THR A N 1
ATOM 851 C CA . THR A 1 107 ? -8.068 -4.417 20.428 1.00 82.62 107 THR A CA 1
ATOM 852 C C . THR A 1 107 ? -7.844 -2.991 20.925 1.00 82.62 107 THR A C 1
ATOM 854 O O . THR A 1 107 ? -8.706 -2.145 20.714 1.00 82.62 107 THR A O 1
ATOM 857 N N . PHE A 1 108 ? -6.651 -2.678 21.442 1.00 82.50 108 PHE A N 1
ATOM 858 C CA . PHE A 1 108 ? -6.277 -1.317 21.840 1.00 82.50 108 PHE A CA 1
ATOM 859 C C . PHE A 1 108 ? -6.356 -0.310 20.699 1.00 82.50 108 PHE A C 1
ATOM 861 O O . PHE A 1 108 ? -6.990 0.734 20.847 1.00 82.50 108 PHE A O 1
ATOM 868 N N . ARG A 1 109 ? -5.761 -0.628 19.542 1.00 79.44 109 ARG A N 1
ATOM 869 C CA . ARG A 1 109 ? -5.858 0.235 18.355 1.00 79.44 109 ARG A CA 1
ATOM 870 C C . ARG A 1 109 ? -7.312 0.483 17.965 1.00 79.44 109 ARG A C 1
ATOM 872 O O . ARG A 1 109 ? -7.681 1.621 17.720 1.00 79.44 109 ARG A O 1
ATOM 879 N N . THR A 1 110 ? -8.141 -0.556 17.994 1.00 83.62 110 THR A N 1
ATOM 880 C CA . THR A 1 110 ? -9.561 -0.458 17.637 1.00 83.62 110 THR A CA 1
ATOM 881 C C . THR A 1 110 ? -10.349 0.394 18.634 1.00 83.62 110 THR A C 1
ATOM 883 O O . THR A 1 110 ? -11.103 1.262 18.209 1.00 83.62 110 THR A O 1
ATOM 886 N N . ILE A 1 111 ? -10.155 0.198 19.945 1.00 83.00 111 ILE A N 1
ATOM 887 C CA . ILE A 1 111 ? -10.769 1.026 20.999 1.00 83.00 111 ILE A CA 1
ATOM 888 C C . ILE A 1 111 ? -10.386 2.494 20.789 1.00 83.00 111 ILE A C 1
ATOM 890 O O . ILE A 1 111 ? -11.253 3.363 20.741 1.00 83.00 111 ILE A O 1
ATOM 894 N N . ARG A 1 112 ? -9.092 2.761 20.594 1.00 79.62 112 ARG A N 1
ATOM 895 C CA . ARG A 1 112 ? -8.566 4.107 20.361 1.00 79.62 112 ARG A CA 1
ATOM 896 C C . ARG A 1 112 ? -9.168 4.745 19.106 1.00 79.62 112 ARG A C 1
ATOM 898 O O . ARG A 1 112 ? -9.587 5.896 19.153 1.00 79.62 112 ARG A O 1
ATOM 905 N N . ASP A 1 113 ? -9.251 4.007 18.003 1.00 80.38 113 ASP A N 1
ATOM 906 C CA . ASP A 1 113 ? -9.808 4.507 16.744 1.00 80.38 113 ASP A CA 1
ATOM 907 C C . ASP A 1 113 ? -11.325 4.786 16.866 1.00 80.38 113 ASP A C 1
ATOM 909 O O . ASP A 1 113 ? -11.798 5.813 16.376 1.00 80.38 113 ASP A O 1
ATOM 913 N N . ILE A 1 114 ? -12.082 3.935 17.581 1.00 79.81 114 ILE A N 1
ATOM 914 C CA . ILE A 1 114 ? -13.505 4.163 17.908 1.00 79.81 114 ILE A CA 1
ATOM 915 C C . ILE A 1 114 ? -13.666 5.439 18.737 1.00 79.81 114 ILE A C 1
ATOM 917 O O . ILE A 1 114 ? -14.539 6.258 18.444 1.00 79.81 114 ILE A O 1
ATOM 921 N N . ILE A 1 115 ? -12.829 5.611 19.761 1.00 75.06 115 ILE A N 1
ATOM 922 C CA . ILE A 1 115 ? -12.843 6.798 20.614 1.00 75.06 115 ILE A CA 1
ATOM 923 C C . ILE A 1 115 ? -12.537 8.036 19.768 1.00 75.06 115 ILE A C 1
ATOM 925 O O . ILE A 1 115 ? -13.371 8.931 19.720 1.00 75.06 115 ILE A O 1
ATOM 929 N N . HIS A 1 116 ? -11.434 8.071 19.013 1.00 70.50 116 HIS A N 1
ATOM 930 C CA . HIS A 1 116 ? -11.094 9.219 18.161 1.00 70.50 116 HIS A CA 1
ATOM 931 C C . HIS A 1 116 ? -12.204 9.581 17.167 1.00 70.50 116 HIS A C 1
ATOM 933 O O . HIS A 1 116 ? -12.479 10.765 16.964 1.00 70.50 116 HIS A O 1
ATOM 939 N N . ALA A 1 117 ? -12.858 8.586 16.562 1.00 70.25 117 ALA A N 1
ATOM 940 C CA . ALA A 1 117 ? -13.987 8.820 15.668 1.00 70.25 117 ALA A CA 1
ATOM 941 C C . ALA A 1 117 ? -15.173 9.479 16.396 1.00 70.25 117 ALA A C 1
ATOM 943 O O . ALA A 1 117 ? -15.773 10.411 15.863 1.00 70.25 117 ALA A O 1
ATOM 944 N N . ARG A 1 118 ? -15.476 9.052 17.629 1.00 68.88 118 ARG A N 1
ATOM 945 C CA . ARG A 1 118 ? -16.520 9.656 18.475 1.00 68.88 118 ARG A CA 1
ATOM 946 C C . ARG A 1 118 ? -16.141 11.056 18.960 1.00 68.88 118 ARG A C 1
ATOM 948 O O . ARG A 1 118 ? -16.987 11.944 18.959 1.00 68.88 118 ARG A O 1
ATOM 955 N N . CYS A 1 119 ? -14.878 11.285 19.314 1.00 65.06 119 CYS A N 1
ATOM 956 C CA . CYS A 1 119 ? -14.387 12.590 19.766 1.00 65.06 119 CYS A CA 1
ATOM 957 C C . CYS A 1 119 ? -14.506 13.647 18.675 1.00 65.06 119 CYS A C 1
ATOM 959 O O . CYS A 1 119 ? -15.006 14.736 18.940 1.00 65.06 119 CYS A O 1
ATOM 961 N N . ARG A 1 120 ? -14.136 13.296 17.436 1.00 62.81 120 ARG A N 1
ATOM 962 C CA . ARG A 1 120 ? -14.329 14.168 16.268 1.00 62.81 120 ARG A CA 1
ATOM 963 C C . ARG A 1 120 ? -15.795 14.530 16.033 1.00 62.81 120 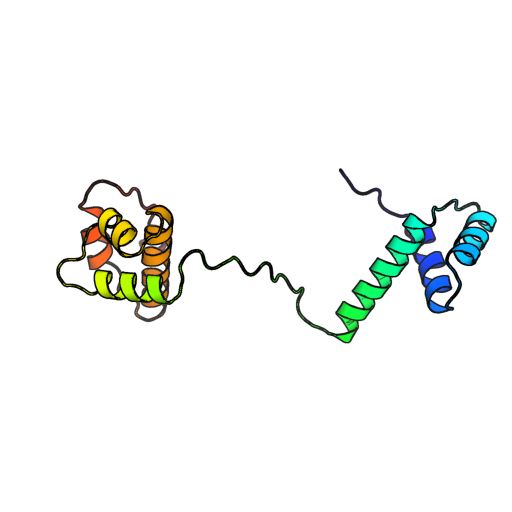ARG A C 1
ATOM 965 O O . ARG A 1 120 ? -16.061 15.564 15.438 1.00 62.81 120 ARG A O 1
ATOM 972 N N . GLN A 1 121 ? -16.726 13.687 16.476 1.00 57.88 121 GLN A N 1
ATOM 973 C CA . GLN A 1 121 ? -18.158 13.920 16.315 1.00 57.88 121 GLN A CA 1
ATOM 974 C C . GLN A 1 121 ? -18.795 14.691 17.481 1.00 57.88 121 GLN A C 1
ATOM 976 O O . GLN A 1 121 ? -19.838 15.299 17.260 1.00 57.88 121 GLN A O 1
ATOM 981 N N . LYS A 1 122 ? -18.240 14.654 18.708 1.00 51.91 122 LYS A N 1
ATOM 982 C CA . LYS A 1 122 ? -18.957 15.145 19.907 1.00 51.91 122 LYS A CA 1
ATOM 983 C C . LYS A 1 122 ? -18.161 15.892 20.990 1.00 51.91 122 LYS A C 1
ATOM 985 O O . LYS A 1 122 ? -18.780 16.298 21.961 1.00 51.91 122 LYS A O 1
ATOM 990 N N . GLY A 1 123 ? -16.848 16.108 20.880 1.00 52.00 123 GLY A N 1
ATOM 991 C CA . GLY A 1 123 ? -16.128 17.002 21.813 1.00 52.00 123 GLY A CA 1
ATOM 992 C C . GLY A 1 123 ? -16.218 16.667 23.319 1.00 52.00 123 GLY A C 1
ATOM 993 O O . GLY A 1 123 ? -15.989 17.543 24.143 1.00 52.00 123 GLY A O 1
ATOM 994 N N . GLN A 1 124 ? -16.545 15.429 23.707 1.00 49.78 124 GLN A N 1
ATOM 995 C CA . GLN A 1 124 ? -16.644 14.993 25.110 1.00 49.78 124 GLN A CA 1
ATOM 996 C C . GLN A 1 124 ? -15.704 13.801 25.337 1.00 49.78 124 GLN A C 1
ATOM 998 O O . GLN A 1 124 ? -15.842 12.776 24.665 1.00 49.78 124 GLN A O 1
ATOM 1003 N N . TYR A 1 125 ? -14.707 13.962 26.220 1.00 55.00 125 TYR A N 1
ATOM 1004 C CA . TYR A 1 125 ? -13.534 13.070 26.281 1.00 55.00 125 TYR A CA 1
ATOM 1005 C C . TYR A 1 125 ? -13.165 12.478 27.649 1.00 55.00 125 TYR A C 1
ATOM 1007 O O . TYR A 1 125 ? -12.398 11.522 27.688 1.00 55.00 125 TYR A O 1
ATOM 1015 N N . ILE A 1 126 ? -13.639 12.992 28.781 1.00 51.84 126 ILE A N 1
ATOM 1016 C CA . ILE A 1 126 ? -12.801 12.876 29.990 1.00 51.84 126 ILE A CA 1
ATOM 1017 C C . ILE A 1 126 ? -13.091 11.619 30.837 1.00 51.84 126 ILE A C 1
ATOM 1019 O O . ILE A 1 126 ? -12.155 11.006 31.352 1.00 51.84 126 ILE A O 1
ATOM 1023 N N . ASP A 1 127 ? -14.330 11.131 30.889 1.00 49.66 127 ASP A N 1
ATOM 1024 C CA . ASP A 1 127 ? -14.695 10.141 31.920 1.00 49.66 127 ASP A CA 1
ATOM 1025 C C . ASP A 1 127 ? -14.347 8.686 31.561 1.00 49.66 127 ASP A C 1
ATOM 1027 O O . ASP A 1 127 ? -14.025 7.873 32.429 1.00 49.66 127 ASP A O 1
ATOM 1031 N N . PHE A 1 128 ? -14.344 8.331 30.272 1.00 49.41 128 PHE A N 1
ATOM 1032 C CA . PHE A 1 128 ? -14.174 6.932 29.854 1.00 49.41 128 PHE A CA 1
ATOM 1033 C C . PHE A 1 128 ? -12.708 6.470 29.855 1.00 49.41 128 PHE A C 1
ATOM 1035 O O . PHE A 1 128 ? -12.399 5.307 30.119 1.00 49.41 128 PHE A O 1
ATOM 1042 N N . ILE A 1 129 ? -11.784 7.391 29.577 1.00 53.84 129 ILE A N 1
ATOM 1043 C CA . ILE A 1 129 ? -10.347 7.099 29.533 1.00 53.84 129 ILE A CA 1
ATOM 1044 C C . ILE A 1 129 ? -9.783 6.949 30.943 1.00 53.84 129 ILE A C 1
ATOM 1046 O O . ILE A 1 129 ? -8.978 6.052 31.176 1.00 53.84 129 ILE A O 1
ATOM 1050 N N . GLN A 1 130 ? -10.277 7.732 31.904 1.00 50.44 130 GLN A N 1
ATOM 1051 C CA . GLN A 1 130 ? -9.913 7.572 33.312 1.00 50.44 130 GLN A CA 1
ATOM 1052 C C . GLN A 1 130 ? -10.391 6.231 33.890 1.00 50.44 130 GLN A C 1
ATOM 1054 O O . GLN A 1 130 ? -9.699 5.643 34.719 1.00 50.44 130 GLN A O 1
ATOM 1059 N N . LEU A 1 131 ? -11.532 5.707 33.425 1.00 46.47 131 LEU A N 1
ATOM 1060 C CA . LEU A 1 131 ? -12.042 4.405 33.865 1.00 46.47 131 LEU A CA 1
ATOM 1061 C C . LEU A 1 131 ? -11.213 3.227 33.317 1.00 46.47 131 LEU A C 1
ATOM 1063 O O . LEU A 1 131 ? -11.003 2.242 34.021 1.00 46.47 131 LEU A O 1
ATOM 1067 N N . LEU A 1 132 ? -10.713 3.336 32.079 1.00 47.72 132 LEU A N 1
ATOM 1068 C CA . LEU A 1 132 ? -9.851 2.323 31.453 1.00 47.72 132 LEU A CA 1
ATOM 1069 C C . LEU A 1 132 ? -8.397 2.378 31.945 1.00 47.72 132 LEU A C 1
ATOM 1071 O O . LEU A 1 132 ? -7.753 1.336 32.024 1.00 47.72 132 LEU A O 1
ATOM 1075 N N . LEU A 1 133 ? -7.892 3.566 32.290 1.00 46.88 133 LEU A N 1
ATOM 1076 C CA . LEU A 1 133 ? -6.531 3.774 32.804 1.00 46.88 133 LEU A CA 1
ATOM 1077 C C . LEU A 1 133 ? -6.362 3.383 34.281 1.00 46.88 133 LEU A C 1
ATOM 1079 O O . LEU A 1 133 ? -5.243 3.132 34.707 1.00 46.88 133 LEU A O 1
ATOM 1083 N N . LYS A 1 134 ? -7.446 3.291 35.065 1.00 43.69 134 LYS A N 1
ATOM 1084 C CA . LYS A 1 134 ? -7.400 2.881 36.485 1.00 43.69 134 LYS A CA 1
ATOM 1085 C C . LYS A 1 134 ? -7.186 1.375 36.718 1.00 43.69 134 LYS A C 1
ATOM 1087 O O . LYS A 1 134 ? -7.188 0.940 37.864 1.00 43.69 134 LYS A O 1
ATOM 1092 N N . ARG A 1 135 ? -7.022 0.569 35.662 1.00 44.84 135 ARG A N 1
ATOM 1093 C CA . ARG A 1 135 ? -6.620 -0.848 35.750 1.00 44.84 135 ARG A CA 1
ATOM 1094 C C . ARG A 1 135 ? -5.261 -1.058 35.064 1.00 44.84 135 ARG A C 1
ATOM 1096 O O . ARG A 1 135 ? -5.187 -1.605 33.971 1.00 44.84 135 ARG A O 1
ATOM 1103 N N . ASP A 1 136 ? -4.232 -0.521 35.712 1.00 44.38 136 ASP A N 1
ATOM 1104 C CA . ASP A 1 136 ? -2.826 -0.955 35.821 1.00 44.38 136 ASP A CA 1
ATOM 1105 C C . ASP A 1 136 ? -1.967 -1.403 34.624 1.00 44.38 136 ASP A C 1
ATOM 1107 O O . ASP A 1 136 ? -0.820 -1.748 34.868 1.00 44.38 136 ASP A O 1
ATOM 1111 N N . ASP A 1 137 ? -2.376 -1.316 33.354 1.00 43.31 137 ASP A N 1
ATOM 1112 C CA . ASP A 1 137 ? -1.505 -1.828 32.266 1.00 43.31 137 ASP A CA 1
ATOM 1113 C C . ASP A 1 137 ? -1.296 -0.903 31.058 1.00 43.31 137 ASP A C 1
ATOM 1115 O O . ASP A 1 137 ? -0.843 -1.358 30.006 1.00 43.31 137 ASP A O 1
ATOM 1119 N N . LEU A 1 138 ? -1.611 0.393 31.142 1.00 42.59 138 LEU A N 1
ATOM 1120 C CA . LEU A 1 138 ? -1.537 1.246 29.954 1.00 42.59 138 LEU A CA 1
ATOM 1121 C C . LEU A 1 138 ? -0.961 2.634 30.226 1.00 42.59 138 LEU A C 1
ATOM 1123 O O . LEU A 1 138 ? -1.685 3.598 30.465 1.00 42.59 138 LEU A O 1
ATOM 1127 N N . GLU A 1 139 ? 0.349 2.765 30.028 1.00 41.94 139 GLU A N 1
ATOM 1128 C CA . GLU A 1 139 ? 0.938 4.025 29.578 1.00 41.94 139 GLU A CA 1
ATOM 1129 C C . GLU A 1 139 ? 0.429 4.324 28.158 1.00 41.94 139 GLU A C 1
ATOM 1131 O O . GLU A 1 139 ? 1.108 4.149 27.144 1.00 41.94 139 GLU A O 1
ATOM 1136 N N . LEU A 1 140 ? -0.831 4.740 28.051 1.00 44.25 140 LEU A N 1
ATOM 1137 C CA . LEU A 1 140 ? -1.260 5.469 26.877 1.00 44.25 140 LEU A CA 1
ATOM 1138 C C . LEU A 1 140 ? -0.627 6.857 26.977 1.00 44.25 140 LEU A C 1
ATOM 1140 O O . LEU A 1 140 ? -1.029 7.666 27.811 1.00 44.25 140 LEU A O 1
ATOM 1144 N N . GLY A 1 141 ? 0.277 7.171 26.054 1.00 40.75 141 GLY A N 1
ATOM 1145 C CA . GLY A 1 141 ? 0.518 8.548 25.622 1.00 40.75 141 GLY A CA 1
ATOM 1146 C C . GLY A 1 141 ? -0.746 9.115 24.965 1.00 40.75 141 GLY A C 1
ATOM 1147 O O . GLY A 1 141 ? -0.785 9.324 23.752 1.00 40.75 141 GLY A O 1
ATOM 1148 N N . VAL A 1 142 ? -1.826 9.259 25.742 1.00 40.28 142 VAL A N 1
ATOM 1149 C CA . VAL A 1 142 ? -3.066 9.908 25.323 1.00 40.28 142 VAL A CA 1
ATOM 1150 C C . VAL A 1 142 ? -2.757 11.388 25.194 1.00 40.28 142 VAL A C 1
ATOM 1152 O O . VAL A 1 142 ? -2.340 11.997 26.169 1.00 40.28 142 VAL A O 1
ATOM 1155 N N . CYS A 1 143 ? -2.970 11.928 23.993 1.00 36.72 143 CYS A N 1
ATOM 1156 C CA . CYS A 1 143 ? -3.127 13.343 23.654 1.00 36.72 143 CYS A CA 1
ATOM 1157 C C . CYS A 1 143 ? -3.113 14.326 24.845 1.00 36.72 143 CYS A C 1
ATOM 1159 O O . CYS A 1 143 ? -4.156 14.846 25.236 1.00 36.72 143 CYS A O 1
ATOM 1161 N N . THR A 1 144 ? -1.932 14.648 25.367 1.00 39.47 144 THR A N 1
ATOM 1162 C CA . THR A 1 144 ? -1.729 15.801 26.256 1.00 39.47 144 THR A CA 1
ATOM 1163 C C . THR A 1 144 ? -1.776 17.122 25.484 1.00 39.47 144 THR A C 1
ATOM 1165 O O . THR A 1 144 ? -1.929 18.179 26.083 1.00 39.47 144 THR A O 1
ATOM 1168 N N . GLU A 1 145 ? -1.749 17.077 24.149 1.00 33.94 145 GLU A N 1
ATOM 1169 C CA . GLU A 1 145 ? -1.795 18.262 23.279 1.00 33.94 145 GLU A CA 1
ATOM 1170 C C . GLU A 1 145 ? -3.169 18.952 23.205 1.00 33.94 145 GLU A C 1
ATOM 1172 O O . GLU A 1 145 ? -3.268 20.037 22.645 1.00 33.94 145 GLU A O 1
ATOM 1177 N N . TYR A 1 146 ? -4.228 18.379 23.788 1.00 38.44 146 TYR A N 1
ATOM 1178 C CA . TYR A 1 146 ? -5.548 19.030 23.860 1.00 38.44 146 TYR A CA 1
ATOM 1179 C C . TYR A 1 146 ? -5.869 19.649 25.230 1.00 38.44 146 TYR A C 1
ATOM 1181 O O . TYR A 1 146 ? -6.953 20.196 25.399 1.00 38.44 146 TYR A O 1
ATOM 1189 N N . TYR A 1 147 ? -4.941 19.589 26.192 1.00 36.25 147 TYR A N 1
ATOM 1190 C CA . TYR A 1 147 ? -5.102 20.185 27.528 1.00 36.25 147 TYR A CA 1
ATOM 1191 C C . TYR A 1 147 ? -4.402 21.546 27.696 1.00 36.25 147 TYR A C 1
ATOM 1193 O O . TYR A 1 147 ? -4.395 22.095 28.794 1.00 36.25 147 TYR A O 1
ATOM 1201 N N . GLN A 1 148 ? -3.833 22.110 26.625 1.00 30.73 148 GLN A N 1
ATOM 1202 C CA . GLN A 1 148 ? -3.348 23.493 26.597 1.00 30.73 148 GLN A CA 1
ATOM 1203 C C . GLN A 1 148 ? -4.256 24.363 25.719 1.00 30.73 148 GLN A C 1
ATOM 1205 O O . GLN A 1 148 ? -3.865 24.791 24.635 1.00 30.73 148 GLN A O 1
ATOM 1210 N N . MET A 1 149 ? -5.479 24.608 26.189 1.00 32.53 149 MET A N 1
ATOM 1211 C CA . MET A 1 149 ? -6.224 25.843 25.924 1.00 32.53 149 MET A CA 1
ATOM 1212 C C . MET A 1 149 ? -6.972 26.246 27.185 1.00 32.53 149 MET A C 1
ATOM 1214 O O . MET A 1 149 ? -7.613 25.354 27.782 1.00 32.53 149 MET A O 1
#

Secondary structure (DSSP, 8-state):
-PPPPPPHHHHHHHHHHHHTT--HHHHHHHHHHTT----HHHHHHHHHHHHHHHHHHHH------------SS-HHHHHHHHHHHTSSSPPPHHHHHHHHTS-HHHHHHHHHHHHHHHHHHH---HHHHHHHHTSS-------GGGS--

pLDDT: mean 71.13, std 17.54, range [30.73, 91.31]

Organism: NCBI:txid392032